Protein AF-A0A534PE06-F1 (afdb_monomer_lite)

Sequence (38 aa):
MPRKTTTIRLHVNGEEHALAVPVQRTLLEALRYDLGLT

Radius of gyration: 10.32 Å; chains: 1; bounding box: 34×20×16 Å

Foldseek 3Di:
DDFDWDWDWDQDPNDIDIDTGRPPDDPVCCCCPVVVND

pLDDT: mean 94.5, std 7.06, range [61.28, 98.25]

Secondary structure (DSSP, 8-state):
-PPPEEEEEEEETTEEEEEEEETT--HHHIIIIIS---

Structure (mmCIF, N/CA/C/O backbone):
data_AF-A0A534PE06-F1
#
_entry.id   AF-A0A534PE06-F1
#
loop_
_atom_site.group_PDB
_atom_site.id
_atom_site.type_symbol
_atom_site.label_atom_id
_atom_site.label_alt_id
_atom_site.label_comp_id
_atom_site.label_asym_id
_atom_site.label_entity_id
_atom_site.label_seq_id
_atom_site.pdbx_PDB_ins_code
_atom_site.Cartn_x
_atom_site.Cartn_y
_atom_site.Cartn_z
_atom_site.occupancy
_atom_site.B_iso_or_equiv
_atom_site.auth_seq_id
_atom_site.auth_comp_id
_atom_site.auth_asym_id
_atom_site.auth_atom_id
_atom_site.pdbx_PDB_model_num
ATOM 1 N N . MET A 1 1 ? -22.217 4.144 7.474 1.00 61.28 1 MET A N 1
ATOM 2 C CA . MET A 1 1 ? -21.349 5.345 7.492 1.00 61.28 1 MET A CA 1
ATOM 3 C C . MET A 1 1 ? -20.213 5.133 6.499 1.00 61.28 1 MET A C 1
ATOM 5 O O . MET A 1 1 ? -19.716 4.010 6.455 1.00 61.28 1 MET A O 1
ATOM 9 N N . PRO A 1 2 ? -19.830 6.125 5.676 1.00 75.00 2 PRO A N 1
ATOM 10 C CA . PRO A 1 2 ? -18.707 5.975 4.750 1.00 75.00 2 PRO A CA 1
ATOM 11 C C . PRO A 1 2 ? -17.405 5.728 5.527 1.00 75.00 2 PRO A C 1
ATOM 13 O O . PRO A 1 2 ? -17.174 6.345 6.569 1.00 75.00 2 PRO A O 1
ATOM 16 N N . ARG A 1 3 ? -16.564 4.796 5.057 1.00 82.38 3 ARG A N 1
ATOM 17 C CA . ARG A 1 3 ? -15.252 4.538 5.673 1.00 82.38 3 ARG A CA 1
ATOM 18 C C . ARG A 1 3 ? -14.354 5.757 5.465 1.00 82.38 3 ARG A C 1
ATOM 20 O O . ARG A 1 3 ? -14.209 6.225 4.341 1.00 82.38 3 ARG A O 1
ATOM 27 N N . LYS A 1 4 ? -13.728 6.244 6.541 1.00 94.94 4 LYS A N 1
ATOM 28 C CA . LYS A 1 4 ? -12.729 7.316 6.466 1.00 94.94 4 LYS A CA 1
ATOM 29 C C . LYS A 1 4 ? -11.515 6.818 5.681 1.00 94.94 4 LYS A C 1
ATOM 31 O O . LYS A 1 4 ? -10.975 5.758 6.004 1.00 94.94 4 LYS A O 1
ATOM 36 N N . THR A 1 5 ? -11.098 7.576 4.676 1.00 96.31 5 THR A N 1
ATOM 37 C CA . THR A 1 5 ? -9.904 7.300 3.873 1.00 96.31 5 THR A CA 1
ATOM 38 C C . THR A 1 5 ? -8.775 8.254 4.241 1.00 96.31 5 THR A C 1
ATOM 40 O O . THR A 1 5 ? -9.006 9.340 4.778 1.00 96.31 5 THR A O 1
ATOM 43 N N . THR A 1 6 ? -7.544 7.825 3.989 1.00 96.44 6 THR A N 1
ATOM 44 C CA . THR A 1 6 ? -6.342 8.647 4.108 1.00 96.44 6 THR A CA 1
ATOM 45 C C . THR A 1 6 ? -5.404 8.346 2.951 1.00 96.44 6 THR A C 1
ATOM 47 O O . THR A 1 6 ? -5.363 7.215 2.465 1.00 96.44 6 THR A O 1
ATOM 50 N N . THR A 1 7 ? -4.642 9.348 2.523 1.00 97.62 7 THR A N 1
ATOM 51 C CA . THR A 1 7 ? -3.586 9.155 1.531 1.00 97.62 7 THR A CA 1
ATOM 52 C C . THR A 1 7 ? -2.290 8.802 2.242 1.00 97.62 7 THR A C 1
ATOM 54 O O . THR A 1 7 ? -1.870 9.519 3.150 1.00 97.62 7 THR A O 1
ATOM 57 N N . ILE A 1 8 ? -1.656 7.711 1.827 1.00 96.19 8 ILE A N 1
ATOM 58 C CA . ILE A 1 8 ? -0.325 7.307 2.282 1.00 96.19 8 ILE A CA 1
ATOM 59 C C . IL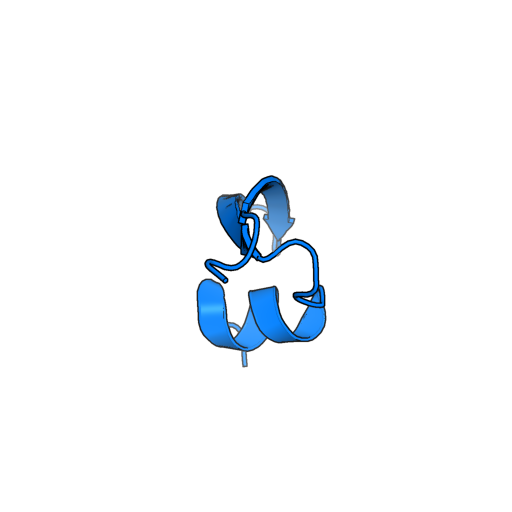E A 1 8 ? 0.647 7.305 1.106 1.00 96.19 8 ILE A C 1
ATOM 61 O O . ILE A 1 8 ? 0.244 7.093 -0.039 1.00 96.19 8 ILE A O 1
ATOM 65 N N . ARG A 1 9 ? 1.928 7.534 1.402 1.00 98.06 9 ARG A N 1
ATOM 66 C CA . ARG A 1 9 ? 3.032 7.332 0.459 1.00 98.06 9 ARG A CA 1
ATOM 67 C C . ARG A 1 9 ? 3.885 6.172 0.940 1.00 98.06 9 ARG A C 1
ATOM 69 O O . ARG A 1 9 ? 4.207 6.110 2.126 1.00 98.06 9 ARG A O 1
ATOM 76 N N . LEU A 1 10 ? 4.217 5.261 0.037 1.00 97.31 10 LEU A N 1
ATOM 77 C CA . LEU A 1 10 ? 5.003 4.066 0.317 1.00 97.31 10 LEU A CA 1
ATOM 78 C C . LEU A 1 10 ? 6.115 3.939 -0.723 1.00 97.31 10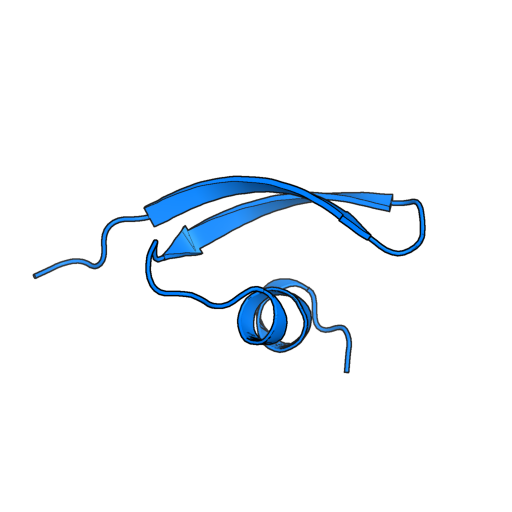 LEU A C 1
ATOM 80 O O . LEU A 1 10 ? 5.876 4.183 -1.899 1.00 97.31 10 LEU A O 1
ATOM 84 N N . HIS A 1 11 ? 7.294 3.498 -0.292 1.00 98.12 11 HIS A N 1
ATOM 85 C CA . HIS A 1 11 ? 8.293 2.933 -1.196 1.00 98.12 11 HIS A CA 1
ATOM 86 C C . HIS A 1 11 ? 8.192 1.412 -1.128 1.00 98.12 11 HIS A C 1
ATOM 88 O O . HIS A 1 11 ? 8.455 0.829 -0.075 1.00 98.12 11 HIS A O 1
ATOM 94 N N . VAL A 1 12 ? 7.806 0.772 -2.229 1.00 97.69 12 VAL A N 1
ATOM 95 C CA . VAL A 1 12 ? 7.656 -0.685 -2.315 1.00 97.69 12 VAL 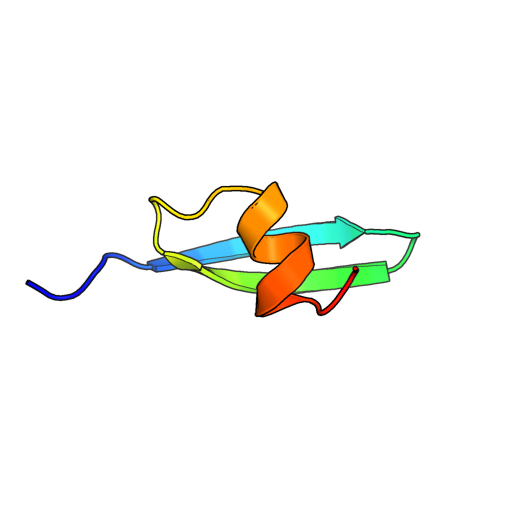A CA 1
ATOM 96 C C . VAL A 1 12 ? 8.471 -1.174 -3.501 1.00 97.69 12 VAL A C 1
ATOM 98 O O . VAL A 1 12 ? 8.353 -0.643 -4.595 1.00 97.69 12 VAL A O 1
ATOM 101 N N . ASN A 1 13 ? 9.347 -2.156 -3.281 1.00 96.94 13 ASN A N 1
ATOM 102 C CA . ASN A 1 13 ? 10.224 -2.711 -4.323 1.00 96.94 13 ASN A CA 1
ATOM 103 C C . ASN A 1 13 ? 11.059 -1.658 -5.087 1.00 96.94 13 ASN A C 1
ATOM 105 O O . ASN A 1 13 ? 11.419 -1.866 -6.241 1.00 96.94 13 ASN A O 1
ATOM 109 N N . GLY A 1 14 ? 11.390 -0.539 -4.431 1.00 97.94 14 GLY A N 1
ATOM 110 C CA . GLY A 1 14 ? 12.158 0.564 -5.020 1.00 97.94 14 GLY A CA 1
ATOM 111 C C . GLY A 1 14 ? 11.330 1.592 -5.799 1.00 97.94 14 GLY A C 1
ATOM 112 O O . GLY A 1 14 ? 11.907 2.557 -6.289 1.00 97.94 14 GLY A O 1
ATOM 113 N N . GLU A 1 15 ? 10.008 1.429 -5.881 1.00 98.06 15 GLU A N 1
ATOM 114 C CA . GLU A 1 15 ? 9.090 2.351 -6.558 1.00 98.06 15 GLU A CA 1
ATOM 115 C C . GLU A 1 15 ? 8.239 3.137 -5.545 1.00 98.06 15 GLU A C 1
ATOM 117 O O . GLU A 1 15 ? 7.839 2.610 -4.500 1.00 98.06 15 GLU A O 1
ATOM 122 N N . GLU A 1 16 ? 8.004 4.426 -5.815 1.00 98.25 16 GLU A N 1
ATOM 123 C CA . GLU A 1 16 ? 7.142 5.277 -4.988 1.00 98.25 16 GLU A CA 1
ATOM 124 C C . GLU A 1 16 ? 5.673 5.116 -5.399 1.00 98.25 16 GLU A C 1
ATOM 126 O O . GLU A 1 16 ? 5.313 5.271 -6.564 1.00 98.25 16 GLU A O 1
ATOM 131 N N . HIS A 1 17 ? 4.803 4.883 -4.417 1.00 97.50 17 HIS A N 1
ATOM 132 C CA . HIS A 1 17 ? 3.362 4.769 -4.607 1.00 97.50 17 HIS A CA 1
ATOM 133 C C . HIS A 1 17 ? 2.608 5.738 -3.695 1.00 97.50 17 HIS A C 1
ATOM 135 O O . HIS A 1 17 ? 2.924 5.873 -2.510 1.00 97.50 17 HIS A O 1
ATOM 141 N N . ALA A 1 18 ? 1.550 6.356 -4.223 1.00 97.81 18 ALA A N 1
ATOM 142 C CA . ALA A 1 18 ? 0.604 7.161 -3.458 1.00 97.81 18 ALA A CA 1
ATOM 143 C C . ALA A 1 18 ? -0.786 6.515 -3.513 1.00 97.81 18 ALA A C 1
ATOM 145 O O . ALA A 1 18 ? -1.365 6.377 -4.588 1.00 97.81 18 ALA A O 1
ATOM 146 N N . LEU A 1 19 ? -1.322 6.123 -2.355 1.00 96.81 19 LEU A N 1
ATOM 147 C CA . LEU A 1 19 ? -2.558 5.341 -2.258 1.00 96.81 19 LEU A CA 1
ATOM 148 C C . LEU A 1 19 ? -3.559 6.004 -1.320 1.00 96.81 19 LEU A C 1
ATOM 150 O O . LEU A 1 19 ? -3.207 6.385 -0.204 1.00 96.81 19 LEU A O 1
ATOM 154 N N . ALA A 1 20 ? -4.819 6.086 -1.746 1.00 96.75 20 ALA A N 1
ATOM 155 C CA . ALA A 1 20 ? -5.937 6.450 -0.885 1.00 96.75 20 ALA A CA 1
ATOM 156 C C . ALA A 1 20 ? -6.567 5.177 -0.309 1.00 96.75 20 ALA A C 1
ATOM 158 O O . ALA A 1 20 ? -7.261 4.450 -1.014 1.00 96.75 20 ALA A O 1
ATOM 159 N N . VAL A 1 21 ? -6.342 4.913 0.979 1.00 95.44 21 VAL A N 1
ATOM 160 C CA . VAL A 1 21 ? -6.789 3.676 1.638 1.00 95.44 21 VAL A CA 1
ATOM 161 C C . VAL A 1 21 ? -7.738 3.965 2.804 1.00 95.44 21 VAL A C 1
ATOM 163 O O . VAL A 1 21 ? -7.608 4.998 3.469 1.00 95.44 21 VAL A O 1
ATOM 166 N N . PRO A 1 22 ? -8.708 3.079 3.102 1.00 96.56 22 PRO A N 1
ATOM 167 C CA . PRO A 1 22 ? -9.468 3.153 4.345 1.00 96.56 22 PRO A CA 1
ATOM 168 C C . PRO A 1 22 ? -8.539 3.087 5.562 1.00 96.56 22 PRO A C 1
ATOM 170 O O . PRO A 1 22 ? -7.631 2.266 5.590 1.00 96.56 22 PRO A O 1
ATOM 173 N N . VAL A 1 23 ? -8.806 3.863 6.615 1.00 94.75 23 VAL A N 1
ATOM 174 C CA . VAL A 1 23 ? -7.942 3.902 7.820 1.00 94.75 23 VAL A CA 1
ATOM 175 C C . VAL A 1 23 ? -7.806 2.560 8.554 1.00 94.75 23 VAL A C 1
ATOM 177 O O . VAL A 1 23 ? -6.877 2.371 9.326 1.00 94.75 23 VAL A O 1
ATOM 180 N N . GLN A 1 24 ? -8.738 1.634 8.331 1.00 95.31 24 GLN A N 1
ATOM 181 C CA . GLN A 1 24 ? -8.729 0.284 8.909 1.00 95.31 24 GLN A CA 1
ATOM 182 C C . GLN A 1 24 ? -8.014 -0.744 8.016 1.00 95.31 24 GLN A C 1
ATOM 184 O O . GLN A 1 24 ? -7.907 -1.904 8.404 1.00 95.31 24 GLN A O 1
ATOM 189 N N . ARG A 1 25 ? -7.584 -0.355 6.808 1.00 95.38 25 ARG A N 1
ATOM 190 C CA . ARG A 1 25 ? -6.894 -1.244 5.870 1.00 95.38 25 ARG A CA 1
ATOM 191 C C . ARG A 1 25 ? -5.506 -1.570 6.410 1.00 95.38 25 ARG A C 1
ATOM 193 O O . ARG A 1 25 ? -4.760 -0.673 6.799 1.00 95.38 25 ARG A O 1
ATOM 200 N N . THR A 1 26 ? -5.159 -2.852 6.420 1.00 97.06 26 THR A N 1
ATOM 201 C CA . THR A 1 26 ? -3.805 -3.279 6.795 1.00 97.06 26 THR A CA 1
ATOM 202 C C . THR A 1 26 ? -2.826 -3.059 5.644 1.00 97.06 26 THR A C 1
ATOM 204 O O . THR A 1 26 ? -3.224 -2.997 4.480 1.00 97.06 26 THR A O 1
ATOM 2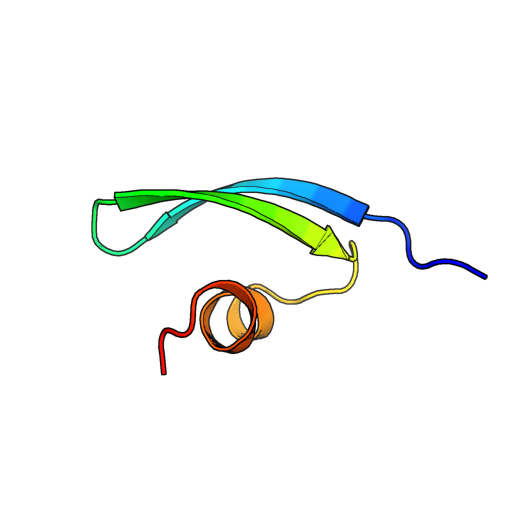07 N N . LEU A 1 27 ? -1.527 -3.003 5.953 1.00 96.19 27 LEU A N 1
ATOM 208 C CA . LEU A 1 27 ? -0.496 -2.949 4.917 1.00 96.19 27 LEU A CA 1
ATOM 209 C C . LEU A 1 27 ? -0.567 -4.175 3.994 1.00 96.19 27 LEU A C 1
ATOM 211 O O . LEU A 1 27 ? -0.504 -4.018 2.783 1.00 96.19 27 LEU A O 1
ATOM 215 N N . LEU A 1 28 ? -0.765 -5.378 4.547 1.00 97.62 28 LEU A N 1
ATOM 216 C CA . LEU A 1 28 ? -0.889 -6.610 3.760 1.00 97.62 28 LEU A CA 1
ATOM 217 C C . LEU A 1 28 ? -2.026 -6.525 2.731 1.00 97.62 28 LEU A C 1
ATOM 219 O O . LEU A 1 28 ? -1.837 -6.880 1.571 1.00 97.62 28 LEU A O 1
ATOM 223 N N . GLU A 1 29 ? -3.200 -6.048 3.149 1.00 97.25 29 GLU A N 1
ATOM 224 C CA . GLU A 1 29 ? -4.327 -5.832 2.240 1.00 97.25 29 GLU A CA 1
ATOM 225 C C . GLU A 1 29 ? -4.002 -4.793 1.166 1.00 97.25 29 GLU A C 1
ATOM 227 O O . GLU A 1 29 ? -4.338 -5.016 0.008 1.00 97.25 29 GLU A O 1
ATOM 232 N N . ALA A 1 30 ? -3.339 -3.691 1.529 1.00 96.19 30 ALA A N 1
ATOM 233 C CA . ALA A 1 30 ? -2.964 -2.657 0.569 1.00 96.19 30 ALA A CA 1
ATOM 234 C C . ALA A 1 30 ? -1.986 -3.183 -0.490 1.00 96.19 30 ALA A C 1
ATOM 236 O O . ALA A 1 30 ? -2.189 -2.981 -1.684 1.00 96.19 30 ALA A O 1
ATOM 237 N N . LEU A 1 31 ? -0.963 -3.930 -0.070 1.00 96.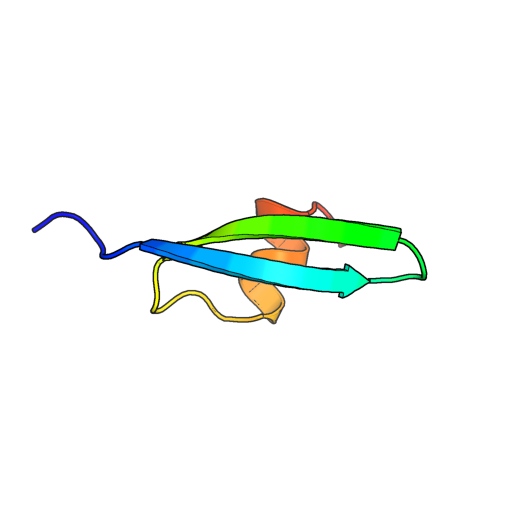69 31 LEU A N 1
ATOM 238 C CA . LEU A 1 31 ? -0.011 -4.548 -0.992 1.00 96.69 31 LEU A CA 1
ATOM 239 C C . LEU A 1 31 ? -0.712 -5.525 -1.947 1.00 96.69 31 LEU A C 1
ATOM 241 O O . LEU A 1 31 ? -0.499 -5.466 -3.154 1.00 96.69 31 LEU A O 1
ATOM 245 N N . ARG A 1 32 ? -1.591 -6.389 -1.426 1.00 97.19 32 ARG A N 1
ATOM 246 C CA . ARG A 1 32 ? -2.242 -7.434 -2.229 1.00 97.19 32 ARG A CA 1
ATOM 247 C C . ARG A 1 32 ? -3.346 -6.907 -3.138 1.00 97.19 32 ARG A C 1
ATOM 249 O O . ARG A 1 32 ? -3.448 -7.351 -4.275 1.00 97.19 32 ARG A O 1
ATOM 256 N N . TYR A 1 33 ? -4.201 -6.020 -2.636 1.00 96.38 33 TYR A N 1
ATOM 257 C CA . TYR A 1 33 ? -5.441 -5.641 -3.319 1.00 96.38 33 TYR A CA 1
ATOM 258 C C . TYR A 1 33 ? -5.393 -4.254 -3.951 1.00 96.38 33 TYR A C 1
ATOM 260 O O . TYR A 1 33 ? -6.041 -4.056 -4.973 1.00 96.38 33 TYR A O 1
ATOM 268 N N . ASP A 1 34 ? -4.644 -3.312 -3.372 1.00 94.62 34 ASP A N 1
ATOM 269 C CA . ASP A 1 34 ? -4.516 -1.961 -3.927 1.00 94.62 34 ASP A CA 1
ATOM 270 C C . ASP A 1 34 ? -3.304 -1.861 -4.881 1.00 94.62 34 ASP A C 1
ATOM 272 O O . ASP A 1 34 ? -3.396 -1.187 -5.903 1.00 94.62 34 ASP A O 1
ATOM 276 N N . LEU A 1 35 ? -2.199 -2.572 -4.601 1.00 95.69 35 LEU A N 1
ATOM 277 C CA . LEU A 1 35 ? -1.009 -2.632 -5.473 1.00 95.69 35 LEU A CA 1
ATOM 278 C C . LEU A 1 35 ? -0.885 -3.914 -6.313 1.00 95.69 35 LEU A C 1
ATOM 280 O O . LEU A 1 35 ? -0.030 -3.975 -7.192 1.00 95.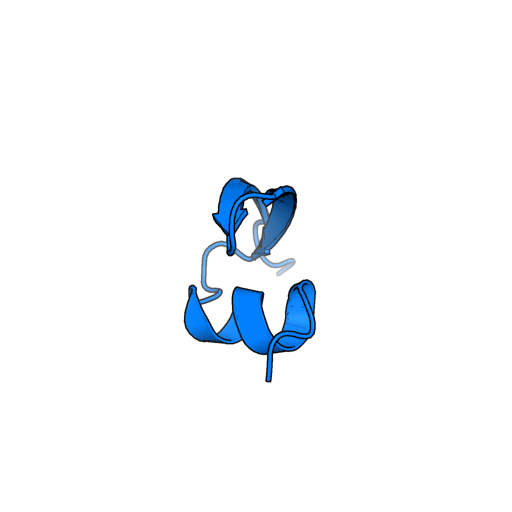69 35 LEU A O 1
ATOM 284 N N . GLY A 1 36 ? -1.707 -4.939 -6.071 1.00 96.31 36 GLY A N 1
ATOM 285 C CA . GLY A 1 36 ? -1.667 -6.183 -6.853 1.00 96.31 36 GLY A CA 1
ATOM 286 C C . GLY A 1 36 ? -0.391 -7.017 -6.672 1.00 96.31 36 GLY A C 1
ATOM 287 O O . GLY A 1 36 ? -0.066 -7.827 -7.538 1.00 96.31 36 GLY A O 1
ATOM 288 N N . LEU A 1 37 ? 0.341 -6.830 -5.570 1.00 94.81 37 LEU A N 1
ATOM 289 C CA . LEU A 1 37 ? 1.576 -7.553 -5.258 1.00 94.81 37 LEU A CA 1
ATOM 290 C C . LEU A 1 37 ? 1.236 -8.840 -4.489 1.00 94.81 37 LEU A C 1
ATOM 292 O O . LEU A 1 37 ? 1.033 -8.808 -3.270 1.00 94.81 37 LEU A O 1
ATOM 296 N N . THR A 1 38 ? 1.107 -9.960 -5.208 1.00 86.25 38 THR A N 1
ATOM 297 C CA . THR A 1 38 ? 0.704 -11.271 -4.657 1.00 86.25 38 THR A CA 1
ATOM 298 C C . THR A 1 38 ? 1.858 -12.186 -4.317 1.00 86.25 38 THR A C 1
ATOM 300 O O . THR A 1 38 ? 2.763 -12.310 -5.171 1.00 86.25 38 THR A O 1
#